Protein AF-A0A7Y8SW47-F1 (afdb_monomer_lite)

Structure (mmCIF, N/CA/C/O backbone):
data_AF-A0A7Y8SW47-F1
#
_entry.id   AF-A0A7Y8SW47-F1
#
loop_
_atom_site.group_PDB
_atom_site.id
_atom_site.type_symbol
_atom_site.label_atom_id
_atom_site.label_alt_id
_atom_site.label_comp_id
_atom_site.label_asym_id
_atom_site.label_entity_id
_atom_site.label_seq_id
_atom_site.pdbx_PDB_ins_code
_atom_site.Cartn_x
_atom_site.Cartn_y
_atom_site.Cartn_z
_atom_site.occupancy
_atom_site.B_iso_or_equiv
_atom_site.auth_seq_id
_atom_site.auth_comp_id
_atom_site.auth_asym_id
_atom_site.auth_atom_id
_atom_site.pdbx_PDB_model_num
ATOM 1 N N . MET A 1 1 ? -45.859 -20.921 -10.568 1.00 36.66 1 MET A N 1
ATOM 2 C CA . MET A 1 1 ? -44.448 -21.063 -10.983 1.00 36.66 1 MET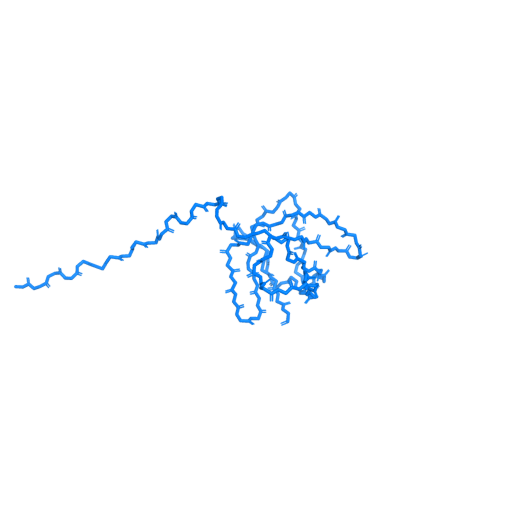 A CA 1
ATOM 3 C C . MET A 1 1 ? -43.686 -19.901 -10.377 1.00 36.66 1 MET A C 1
ATOM 5 O O . MET A 1 1 ? -44.080 -18.767 -10.605 1.00 36.66 1 MET A O 1
ATOM 9 N N . ALA A 1 2 ? -42.722 -20.182 -9.502 1.00 41.56 2 ALA A N 1
ATOM 10 C CA . ALA A 1 2 ? -41.956 -19.165 -8.788 1.00 41.56 2 ALA A CA 1
ATOM 11 C C . ALA A 1 2 ? -40.725 -18.787 -9.619 1.00 41.56 2 ALA A C 1
ATOM 13 O O . ALA A 1 2 ? -39.924 -19.659 -9.946 1.00 41.56 2 ALA A O 1
ATOM 14 N N . GLN A 1 3 ? -40.588 -17.506 -9.960 1.00 38.06 3 GLN A N 1
ATOM 15 C CA . GLN A 1 3 ? -39.370 -16.959 -10.544 1.00 38.06 3 GLN A CA 1
ATOM 16 C C . GLN A 1 3 ? -38.707 -16.085 -9.484 1.00 38.06 3 GLN A C 1
ATOM 18 O O . GLN A 1 3 ? -39.126 -14.965 -9.208 1.00 38.06 3 GLN A O 1
ATOM 23 N N . THR A 1 4 ? -37.710 -16.664 -8.823 1.00 43.78 4 THR A N 1
ATOM 24 C CA . THR A 1 4 ? -36.861 -15.982 -7.852 1.00 43.78 4 THR A CA 1
ATOM 25 C C . THR A 1 4 ? -35.865 -15.125 -8.625 1.00 43.78 4 THR A C 1
ATOM 27 O O . THR A 1 4 ? -34.860 -15.630 -9.124 1.00 43.78 4 THR A O 1
ATOM 30 N N . GLU A 1 5 ? -36.142 -13.830 -8.757 1.00 42.28 5 GLU A N 1
ATOM 31 C CA . GLU A 1 5 ? -35.160 -12.871 -9.257 1.00 42.28 5 GLU A CA 1
ATOM 32 C C . GLU A 1 5 ? -34.102 -12.633 -8.179 1.00 42.28 5 GLU A C 1
ATOM 34 O O . GLU A 1 5 ? -34.355 -12.107 -7.092 1.00 42.28 5 GLU A O 1
ATOM 39 N N . ILE A 1 6 ? -32.890 -13.087 -8.481 1.00 49.84 6 ILE A N 1
ATOM 40 C CA . ILE A 1 6 ? -31.717 -12.941 -7.633 1.00 49.84 6 ILE A CA 1
ATOM 41 C C . ILE A 1 6 ? -31.373 -11.453 -7.611 1.00 49.84 6 ILE A C 1
ATOM 43 O O . ILE A 1 6 ? -30.838 -10.905 -8.574 1.00 49.84 6 ILE A O 1
ATOM 47 N N . LYS A 1 7 ? -31.706 -10.787 -6.504 1.00 42.38 7 LYS A N 1
ATOM 48 C CA . LYS A 1 7 ? -31.398 -9.379 -6.241 1.00 42.38 7 LYS A CA 1
ATOM 49 C C . LYS A 1 7 ? -29.893 -9.228 -5.983 1.00 42.38 7 LYS A C 1
ATOM 51 O O . LYS A 1 7 ? -29.452 -8.977 -4.867 1.00 42.38 7 LYS A O 1
ATOM 56 N N . GLY A 1 8 ? -29.092 -9.406 -7.030 1.00 40.62 8 GLY A N 1
ATOM 57 C CA . GLY A 1 8 ? -27.661 -9.119 -7.068 1.00 40.62 8 GLY A CA 1
ATOM 58 C C . GLY A 1 8 ? -27.423 -7.619 -7.183 1.00 40.62 8 GLY A C 1
ATOM 59 O O . GLY A 1 8 ? -26.817 -7.152 -8.142 1.00 40.62 8 GLY A O 1
ATOM 60 N N . GLY A 1 9 ? -27.936 -6.852 -6.220 1.00 36.12 9 GLY A N 1
ATOM 61 C CA . GLY A 1 9 ? -27.559 -5.460 -6.044 1.00 36.12 9 GLY A CA 1
ATOM 62 C C . GLY A 1 9 ? -26.122 -5.422 -5.551 1.00 36.12 9 GLY A C 1
ATOM 63 O O . GLY A 1 9 ? -25.891 -5.304 -4.350 1.00 36.12 9 GLY A O 1
ATOM 64 N N . ALA A 1 10 ? -25.159 -5.563 -6.465 1.00 45.84 10 ALA A N 1
ATOM 65 C CA . ALA A 1 10 ? -23.793 -5.136 -6.228 1.00 45.84 10 ALA A CA 1
ATOM 66 C C . ALA A 1 10 ? -23.891 -3.651 -5.897 1.00 45.84 10 ALA A C 1
ATOM 68 O O . ALA A 1 10 ? -24.068 -2.811 -6.780 1.00 45.84 10 ALA A O 1
ATOM 69 N N . ALA A 1 11 ? -23.922 -3.360 -4.597 1.00 46.72 11 ALA A N 1
ATOM 70 C CA . ALA A 1 11 ? -24.015 -2.016 -4.092 1.00 46.72 11 ALA A CA 1
ATOM 71 C C . ALA A 1 11 ? -22.950 -1.200 -4.822 1.00 46.72 11 ALA A C 1
ATOM 73 O O . ALA A 1 11 ? -21.757 -1.509 -4.752 1.00 46.72 11 ALA A O 1
ATOM 74 N N . ASN A 1 12 ? -23.398 -0.172 -5.541 1.00 46.44 12 ASN A N 1
ATOM 75 C CA . ASN A 1 12 ? -22.569 0.960 -5.910 1.00 46.44 12 ASN A CA 1
ATOM 76 C C . ASN A 1 12 ? -22.122 1.613 -4.595 1.00 46.44 12 ASN A C 1
ATOM 78 O O . ASN A 1 12 ? -22.641 2.647 -4.184 1.00 46.44 12 ASN A O 1
ATOM 82 N N . VAL A 1 13 ? -21.194 0.964 -3.887 1.00 50.75 13 VAL A N 1
ATOM 83 C CA . VAL A 1 13 ? -20.452 1.560 -2.788 1.00 50.75 13 VAL A CA 1
ATOM 84 C C . VAL A 1 13 ? -19.631 2.631 -3.465 1.00 50.75 13 VAL A C 1
ATOM 86 O O . VAL A 1 13 ? -18.627 2.334 -4.126 1.00 50.75 13 VAL A O 1
ATOM 89 N N . SER A 1 14 ? -20.148 3.857 -3.383 1.00 54.38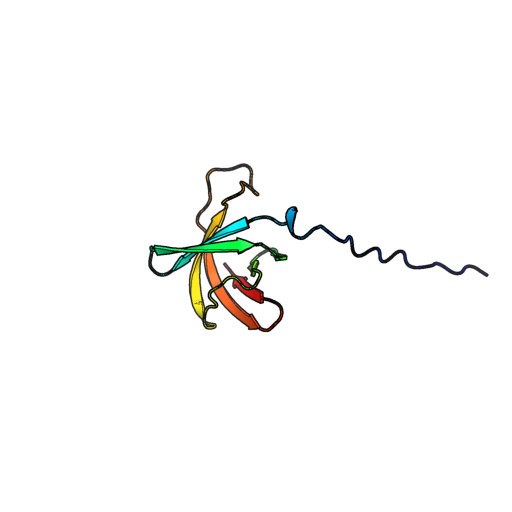 14 SER A N 1
ATOM 90 C CA . SER A 1 14 ? -19.536 5.039 -3.958 1.00 54.38 14 SER A CA 1
ATOM 91 C C . SER A 1 14 ? -18.038 4.993 -3.688 1.00 54.38 14 SER A C 1
ATOM 93 O O . SER A 1 14 ? -17.608 4.765 -2.555 1.00 54.38 14 SER A O 1
ATOM 95 N N . LEU A 1 15 ? -17.226 5.213 -4.722 1.00 56.84 15 LEU A N 1
ATOM 96 C CA . LEU A 1 15 ? -15.770 5.269 -4.585 1.00 56.84 15 LEU A CA 1
ATOM 97 C C . LEU A 1 15 ? -15.342 6.293 -3.518 1.00 56.84 15 LEU A C 1
ATOM 99 O O . LEU A 1 15 ? -14.240 6.191 -3.000 1.00 56.84 15 LEU A O 1
ATOM 103 N N . THR A 1 16 ? -16.197 7.250 -3.151 1.00 60.03 16 THR A N 1
ATOM 104 C CA . THR A 1 16 ? -15.943 8.219 -2.074 1.0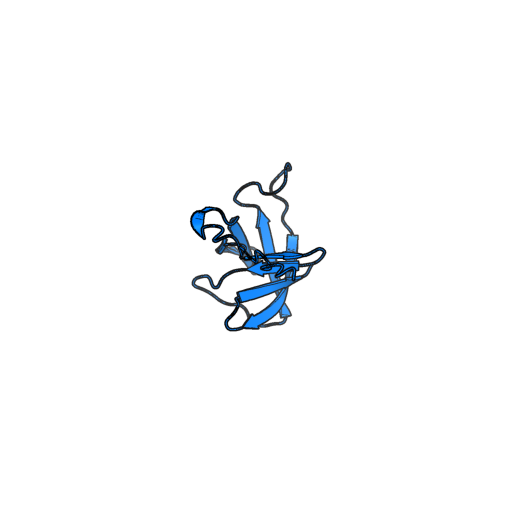0 60.03 16 THR A CA 1
ATOM 105 C C . THR A 1 16 ? -16.068 7.655 -0.657 1.00 60.03 16 THR A C 1
ATOM 107 O O . THR A 1 16 ? -15.540 8.267 0.262 1.00 60.03 16 THR A O 1
ATOM 110 N N . GLN A 1 17 ? -16.717 6.503 -0.466 1.00 70.44 17 GLN A N 1
ATOM 111 C CA . GLN A 1 17 ? -16.881 5.858 0.846 1.00 70.44 17 GLN A CA 1
ATOM 112 C C . GLN A 1 17 ? -15.876 4.733 1.096 1.00 70.44 17 GLN A C 1
ATOM 114 O O . GLN A 1 17 ? -15.894 4.105 2.153 1.00 70.44 17 GLN A O 1
ATOM 119 N N . ARG A 1 18 ? -15.007 4.450 0.120 1.00 79.81 18 ARG A N 1
ATOM 120 C CA . ARG A 1 18 ? -13.986 3.427 0.292 1.00 79.81 18 ARG A CA 1
ATOM 121 C C . ARG A 1 18 ? -12.831 3.959 1.131 1.00 79.81 18 ARG A C 1
ATOM 123 O O . ARG A 1 18 ? -12.406 5.095 0.907 1.00 79.81 18 ARG A O 1
ATOM 130 N N . PRO A 1 19 ? -12.286 3.130 2.027 1.00 86.69 19 PRO A N 1
ATOM 131 C CA . PRO A 1 19 ? -11.247 3.580 2.927 1.00 86.69 19 PRO A CA 1
ATOM 132 C C . PRO A 1 19 ? -9.960 3.968 2.211 1.00 86.69 19 PRO A C 1
ATOM 134 O O . PRO A 1 19 ? -9.689 3.501 1.102 1.00 86.69 19 PRO A O 1
ATOM 137 N N . ILE A 1 20 ? -9.141 4.785 2.865 1.00 89.00 20 ILE A N 1
ATOM 138 C CA . ILE A 1 20 ? -7.848 5.221 2.339 1.00 89.00 20 ILE A CA 1
ATOM 139 C C . ILE A 1 20 ? -6.739 4.768 3.283 1.00 89.00 20 ILE A C 1
ATOM 141 O O . ILE A 1 20 ? -6.831 4.953 4.496 1.00 89.00 20 ILE A O 1
ATOM 145 N N . VAL A 1 21 ? -5.684 4.212 2.697 1.00 90.69 21 VAL A N 1
ATOM 146 C CA . VAL A 1 21 ? -4.433 3.881 3.377 1.00 90.69 21 VAL A CA 1
ATOM 147 C C . VAL A 1 21 ? -3.302 4.741 2.836 1.00 90.69 21 VAL A C 1
ATOM 149 O O . VAL A 1 21 ? -3.307 5.153 1.674 1.00 90.69 21 VAL A O 1
ATOM 152 N N . GLU A 1 22 ? -2.320 5.005 3.677 1.00 92.25 22 GLU A N 1
ATOM 153 C CA . GLU A 1 22 ? -1.046 5.577 3.283 1.00 92.25 22 GLU A CA 1
ATOM 154 C C . GLU A 1 22 ? -0.057 4.447 2.983 1.00 92.25 22 GLU A C 1
ATOM 156 O O . GLU A 1 22 ? 0.054 3.481 3.735 1.00 92.25 22 GLU A O 1
ATOM 161 N N . VAL A 1 23 ? 0.639 4.549 1.853 1.00 92.75 23 VAL A N 1
ATOM 162 C CA . VAL A 1 23 ? 1.620 3.556 1.409 1.00 92.75 23 VAL A CA 1
ATOM 163 C C . VAL A 1 23 ? 3.011 4.155 1.504 1.00 92.75 23 VAL A C 1
ATOM 165 O O . VAL A 1 23 ? 3.286 5.218 0.937 1.00 92.75 23 VAL A O 1
ATOM 168 N N . HIS A 1 24 ? 3.891 3.436 2.189 1.00 94.00 24 HIS A N 1
ATOM 169 C CA . HIS A 1 24 ? 5.301 3.757 2.339 1.00 94.00 24 HIS A CA 1
ATOM 170 C C . HIS A 1 24 ? 6.168 2.712 1.642 1.00 94.00 24 HIS A C 1
ATOM 172 O O . HIS A 1 24 ? 5.867 1.519 1.674 1.00 94.00 24 HIS A O 1
ATOM 178 N N . TYR A 1 25 ? 7.275 3.159 1.060 1.00 93.38 25 TYR A N 1
ATOM 179 C CA . TYR A 1 25 ? 8.306 2.320 0.455 1.00 93.38 25 TYR A CA 1
ATOM 180 C C . TYR A 1 25 ? 9.670 2.811 0.930 1.00 93.38 25 TYR A C 1
ATOM 182 O O . TYR A 1 25 ? 9.938 4.012 0.906 1.00 93.38 25 TYR A O 1
ATOM 190 N N . ALA A 1 26 ? 10.515 1.890 1.399 1.00 91.81 26 ALA A N 1
ATOM 191 C CA . ALA A 1 26 ? 11.842 2.206 1.938 1.00 91.81 26 ALA A CA 1
ATOM 192 C C . ALA A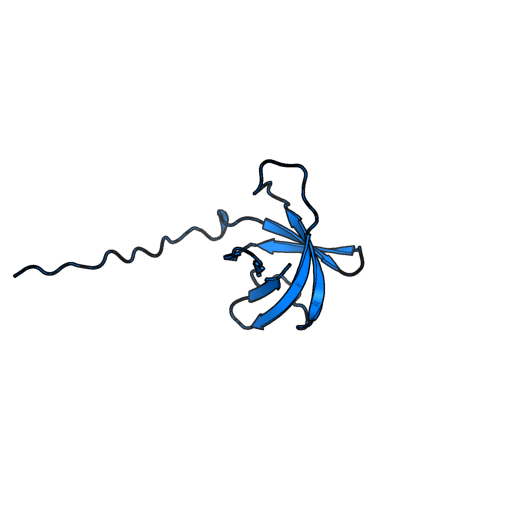 1 26 ? 11.835 3.319 3.016 1.00 91.81 26 ALA A C 1
ATOM 194 O O . ALA A 1 26 ? 12.746 4.135 3.084 1.00 91.81 26 ALA A O 1
ATOM 195 N N . GLY A 1 27 ? 10.787 3.373 3.848 1.00 90.31 27 GLY A N 1
ATOM 196 C CA . GLY A 1 27 ? 10.632 4.378 4.909 1.00 90.31 27 GLY A CA 1
ATOM 197 C C . GLY A 1 27 ? 10.084 5.737 4.453 1.00 90.31 27 GLY A C 1
ATOM 198 O O . GLY A 1 27 ? 9.845 6.599 5.296 1.00 90.31 27 GLY A O 1
ATOM 199 N N . TYR A 1 28 ? 9.838 5.924 3.155 1.00 91.06 28 TYR A N 1
ATOM 200 C CA . TYR A 1 28 ? 9.265 7.148 2.602 1.00 91.06 28 TYR A CA 1
ATOM 201 C C . TYR A 1 28 ? 7.791 6.965 2.268 1.00 91.06 28 TYR A C 1
ATOM 203 O O . TYR A 1 28 ? 7.404 5.975 1.645 1.00 91.06 28 TYR A O 1
ATOM 211 N N . ARG A 1 29 ? 6.975 7.967 2.604 1.00 91.50 29 ARG A N 1
ATOM 212 C CA . ARG A 1 29 ? 5.585 8.048 2.155 1.00 91.50 29 ARG A CA 1
ATOM 213 C C . ARG A 1 29 ? 5.546 8.253 0.641 1.00 91.50 29 ARG A C 1
ATOM 215 O O . ARG A 1 29 ? 6.039 9.260 0.143 1.00 91.50 29 ARG A O 1
ATOM 222 N N . ILE A 1 30 ? 4.898 7.335 -0.071 1.00 91.38 30 ILE A N 1
ATOM 223 C CA . ILE A 1 30 ? 4.772 7.377 -1.536 1.00 91.38 30 ILE A CA 1
ATOM 224 C C . ILE A 1 30 ? 3.409 7.912 -1.966 1.00 91.38 30 ILE A C 1
ATOM 226 O O . ILE A 1 30 ? 3.290 8.547 -3.011 1.00 91.38 30 ILE A O 1
ATOM 230 N N . GLY A 1 31 ? 2.363 7.685 -1.167 1.00 90.56 31 GLY A N 1
ATOM 231 C CA . GLY A 1 31 ? 1.057 8.259 -1.468 1.00 90.56 31 GLY A CA 1
ATOM 232 C C . GLY A 1 31 ? -0.099 7.662 -0.687 1.00 90.56 31 GLY A C 1
ATOM 233 O O . GLY A 1 31 ? 0.072 6.787 0.158 1.00 90.56 31 GLY A O 1
ATOM 234 N N . LEU A 1 32 ? -1.290 8.167 -0.998 1.00 90.75 32 LEU A N 1
ATOM 235 C CA . LEU A 1 32 ? -2.556 7.676 -0.472 1.00 90.75 32 LEU A CA 1
ATOM 236 C C . LEU A 1 32 ? -3.222 6.779 -1.513 1.00 90.75 32 LEU A C 1
ATOM 238 O O . LEU A 1 32 ? -3.362 7.165 -2.673 1.00 90.75 32 LEU A O 1
ATOM 242 N N . TYR A 1 33 ? -3.652 5.601 -1.082 1.00 92.06 33 TYR A N 1
ATOM 243 C CA . TYR A 1 33 ? -4.286 4.603 -1.928 1.00 92.06 33 TYR A CA 1
ATOM 244 C C . TYR A 1 33 ? -5.658 4.271 -1.377 1.00 92.06 33 TYR A C 1
ATOM 246 O O . TYR A 1 33 ? -5.847 4.044 -0.182 1.00 92.06 33 TYR A O 1
ATOM 254 N N . ARG A 1 34 ? -6.638 4.235 -2.274 1.00 91.06 34 ARG A N 1
ATOM 255 C CA . ARG A 1 34 ? -7.996 3.852 -1.921 1.00 91.06 34 ARG A CA 1
ATOM 256 C C . ARG A 1 34 ? -8.109 2.333 -1.911 1.00 91.06 34 ARG A C 1
ATOM 258 O O . ARG A 1 34 ? -7.773 1.674 -2.896 1.00 91.06 34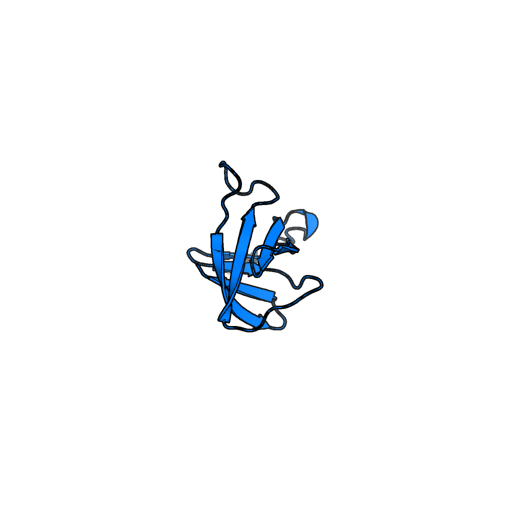 ARG A O 1
ATOM 265 N N . VAL A 1 35 ? -8.599 1.790 -0.808 1.00 90.75 35 VAL A N 1
ATOM 266 C CA . VAL A 1 35 ? -8.807 0.358 -0.620 1.00 90.75 35 VAL A CA 1
ATOM 267 C C . VAL A 1 35 ? -10.006 -0.073 -1.452 1.00 90.75 35 VAL A C 1
ATOM 269 O O . VAL A 1 35 ? -11.111 0.449 -1.308 1.00 90.75 35 VAL A O 1
ATOM 272 N N . ARG A 1 36 ? -9.794 -1.021 -2.361 1.00 91.38 36 ARG A N 1
ATOM 273 C CA . ARG A 1 36 ? -10.866 -1.624 -3.152 1.00 91.38 36 ARG A CA 1
ATOM 274 C C . ARG A 1 36 ? -11.491 -2.814 -2.442 1.00 91.38 36 ARG A C 1
ATOM 276 O O . ARG A 1 36 ? -12.704 -2.957 -2.544 1.00 91.38 36 ARG A O 1
ATOM 283 N N . ASP A 1 37 ? -10.683 -3.624 -1.768 1.00 89.62 37 ASP A N 1
ATOM 284 C CA . ASP A 1 37 ? -11.125 -4.828 -1.064 1.00 89.62 37 ASP A CA 1
ATOM 285 C C . ASP A 1 37 ? -10.161 -5.182 0.081 1.00 89.62 37 ASP A C 1
ATOM 287 O O . ASP A 1 37 ? -8.972 -4.853 0.010 1.00 89.62 37 ASP A O 1
ATOM 291 N N . VAL A 1 38 ? -10.661 -5.852 1.121 1.00 87.81 38 VAL A N 1
ATOM 292 C CA . VAL A 1 38 ? -9.885 -6.307 2.286 1.00 87.81 38 VAL A CA 1
ATOM 293 C C . VAL A 1 38 ? -10.199 -7.774 2.553 1.00 87.81 38 VAL A C 1
ATOM 295 O O . VAL A 1 38 ? -11.326 -8.140 2.870 1.00 87.81 38 VAL A O 1
ATOM 298 N N . GLY A 1 39 ? -9.173 -8.614 2.470 1.00 86.69 39 GLY A N 1
ATOM 299 C CA . GLY A 1 39 ? -9.223 -10.017 2.852 1.00 86.69 39 GLY A CA 1
ATOM 300 C C . GLY A 1 39 ? -8.556 -10.278 4.205 1.00 86.69 39 GLY A C 1
ATOM 301 O O . GLY A 1 39 ? -7.963 -9.404 4.831 1.00 86.69 39 GLY A O 1
ATOM 302 N N . ARG A 1 40 ? -8.590 -11.540 4.646 1.00 85.38 40 ARG A N 1
ATOM 303 C CA . ARG A 1 40 ? -8.015 -11.975 5.935 1.00 85.38 40 ARG A CA 1
ATOM 304 C C . ARG A 1 40 ? -6.495 -11.767 6.050 1.00 85.38 40 ARG A C 1
ATOM 306 O O . ARG A 1 40 ? -5.986 -11.617 7.158 1.00 85.38 40 ARG A O 1
ATOM 313 N N . ARG A 1 41 ? -5.773 -11.827 4.927 1.00 88.62 41 ARG A N 1
ATOM 314 C CA . ARG A 1 41 ? -4.300 -11.730 4.843 1.00 88.62 41 ARG A CA 1
ATOM 315 C C . ARG A 1 41 ? -3.811 -10.800 3.732 1.00 88.62 41 ARG A C 1
ATOM 317 O O . ARG A 1 41 ? -2.703 -10.951 3.232 1.00 88.62 41 ARG A O 1
ATOM 324 N N . GLY A 1 42 ? -4.661 -9.892 3.276 1.00 91.69 42 GLY A N 1
ATOM 325 C CA . GLY A 1 42 ? -4.292 -8.999 2.193 1.00 91.69 42 GLY A CA 1
ATOM 326 C C . GLY A 1 42 ? -5.339 -7.945 1.911 1.00 91.69 42 GLY A C 1
ATOM 327 O O . GLY A 1 42 ? -6.451 -7.987 2.433 1.00 91.69 42 GLY A O 1
ATOM 328 N N . MET A 1 43 ? -4.977 -7.001 1.059 1.00 92.81 43 MET A N 1
ATOM 329 C CA . MET A 1 43 ? -5.889 -5.979 0.567 1.00 92.81 43 MET A CA 1
ATOM 330 C C . MET A 1 43 ? -5.614 -5.690 -0.901 1.00 92.81 43 MET A C 1
ATOM 332 O O . MET A 1 43 ? -4.484 -5.820 -1.378 1.00 92.81 43 MET A O 1
ATOM 336 N N . LEU A 1 44 ? -6.663 -5.287 -1.609 1.00 93.94 44 LEU A N 1
ATOM 337 C CA . LEU A 1 44 ? -6.571 -4.777 -2.965 1.00 93.94 44 LEU A CA 1
ATOM 338 C C . LEU A 1 44 ? -6.607 -3.256 -2.911 1.00 93.94 44 LEU A C 1
ATOM 340 O O . LEU A 1 44 ? -7.603 -2.664 -2.495 1.00 93.94 44 LEU A O 1
ATOM 344 N N . LEU A 1 45 ? -5.536 -2.625 -3.366 1.00 93.12 45 LEU A N 1
ATOM 345 C CA . LEU A 1 45 ? -5.449 -1.183 -3.530 1.00 93.12 45 LEU A CA 1
ATOM 346 C C . LEU A 1 45 ? -5.854 -0.809 -4.953 1.00 93.12 45 LEU A C 1
ATOM 348 O O . LEU A 1 45 ? -5.523 -1.505 -5.915 1.00 93.12 45 LEU A O 1
ATOM 352 N N . GLY A 1 46 ? -6.569 0.303 -5.104 1.00 91.50 46 GLY A N 1
ATOM 353 C CA . GLY A 1 46 ? -6.757 0.915 -6.415 1.00 91.50 46 GLY A CA 1
ATOM 354 C C . GLY A 1 46 ? -5.422 1.362 -7.009 1.00 91.50 46 GLY A C 1
ATOM 355 O O . GLY A 1 46 ? -4.449 1.554 -6.284 1.00 91.50 46 GLY A O 1
ATOM 356 N N . HIS A 1 47 ? -5.383 1.554 -8.327 1.00 80.38 47 HIS A N 1
ATOM 357 C CA . HIS A 1 47 ? -4.238 2.210 -8.952 1.00 80.38 47 HIS A CA 1
ATOM 358 C C . HIS A 1 47 ? -4.162 3.648 -8.435 1.00 80.38 47 HIS A C 1
ATOM 360 O O . HIS A 1 47 ? -5.098 4.428 -8.616 1.00 80.38 47 HIS A O 1
ATOM 366 N N . GLY A 1 48 ? -3.079 3.964 -7.725 1.00 72.69 48 GLY A N 1
ATOM 367 C CA . GLY A 1 48 ? -2.691 5.343 -7.457 1.00 72.69 48 GLY A CA 1
ATOM 368 C C . GLY A 1 48 ? -1.998 5.944 -8.682 1.00 72.69 48 GLY A C 1
ATOM 369 O O . GLY A 1 48 ? -2.069 5.403 -9.783 1.00 72.69 48 GLY A O 1
ATOM 370 N N . GLY A 1 49 ? -1.264 7.039 -8.482 1.00 75.00 49 GLY A N 1
ATOM 371 C CA . GLY A 1 49 ? -0.374 7.577 -9.521 1.00 75.00 49 GLY A CA 1
ATOM 372 C C . GLY A 1 49 ? 0.886 6.731 -9.752 1.00 75.00 49 GLY A C 1
ATOM 373 O O . GLY A 1 49 ? 1.578 6.923 -10.745 1.00 75.00 49 GLY A O 1
ATOM 374 N N . ILE A 1 50 ? 1.191 5.806 -8.837 1.00 83.81 50 ILE A N 1
ATOM 375 C CA . ILE A 1 50 ? 2.378 4.948 -8.864 1.00 83.81 50 ILE A CA 1
ATOM 376 C C . ILE A 1 50 ? 1.923 3.500 -8.664 1.00 83.81 50 ILE A C 1
ATOM 378 O O . ILE A 1 50 ? 0.950 3.226 -7.963 1.00 83.81 50 ILE A O 1
ATOM 382 N N . SER A 1 51 ? 2.608 2.570 -9.322 1.00 87.00 51 SER A N 1
ATOM 383 C CA . SER A 1 51 ? 2.395 1.131 -9.163 1.00 87.00 51 SER A CA 1
ATOM 384 C C . SER A 1 51 ? 3.710 0.446 -8.808 1.00 87.00 51 SER A C 1
ATOM 386 O O . SER A 1 51 ? 4.781 0.957 -9.132 1.00 87.00 51 SER A O 1
ATOM 388 N N . PHE A 1 52 ? 3.635 -0.702 -8.137 1.00 91.31 52 PHE A N 1
ATOM 389 C CA . PHE A 1 52 ? 4.807 -1.393 -7.599 1.00 91.31 52 PHE A CA 1
ATOM 390 C C . PHE A 1 52 ? 4.992 -2.772 -8.250 1.00 91.31 52 PHE A C 1
ATOM 392 O O . PHE A 1 52 ? 3.998 -3.460 -8.506 1.00 91.31 52 PHE A O 1
ATOM 399 N N . PRO A 1 53 ? 6.235 -3.202 -8.525 1.00 94.00 53 PRO A N 1
ATOM 400 C CA . PRO A 1 53 ? 6.514 -4.564 -8.968 1.00 94.00 53 PRO A CA 1
ATOM 401 C C . PRO A 1 53 ? 6.018 -5.624 -7.977 1.00 94.00 53 PRO A C 1
ATOM 403 O O . PRO A 1 53 ? 5.962 -5.403 -6.767 1.00 94.00 53 PRO A O 1
ATOM 406 N N . VAL A 1 54 ? 5.705 -6.817 -8.489 1.00 96.00 54 VAL A N 1
ATOM 407 C CA . VAL A 1 54 ? 5.458 -7.982 -7.630 1.00 96.00 54 VAL A CA 1
ATOM 408 C C . VAL A 1 54 ? 6.720 -8.287 -6.826 1.00 96.00 54 VAL A C 1
ATOM 410 O O . VAL A 1 54 ? 7.832 -8.267 -7.348 1.00 96.00 54 VAL A O 1
ATOM 413 N N . GLY A 1 55 ? 6.540 -8.564 -5.540 1.00 95.88 55 GLY A N 1
ATOM 414 C CA . GLY A 1 55 ? 7.612 -8.836 -4.597 1.00 95.88 55 GLY A CA 1
ATOM 415 C C . GLY A 1 55 ? 8.115 -7.608 -3.841 1.00 95.88 55 GLY A C 1
ATOM 416 O O . GLY A 1 55 ? 8.843 -7.809 -2.871 1.00 95.88 55 GLY A O 1
ATOM 417 N N . THR A 1 56 ? 7.717 -6.387 -4.217 1.00 96.56 56 THR A N 1
ATOM 418 C CA . THR A 1 56 ? 8.070 -5.162 -3.486 1.00 96.56 56 THR A CA 1
ATOM 419 C C . THR A 1 56 ? 7.493 -5.182 -2.072 1.00 96.56 56 THR A C 1
ATOM 421 O O . THR A 1 56 ? 6.315 -5.486 -1.878 1.00 96.56 56 THR A O 1
ATOM 424 N N . GLU A 1 57 ? 8.326 -4.842 -1.090 1.00 96.88 57 GLU A N 1
ATOM 425 C CA . GLU A 1 57 ? 7.911 -4.641 0.297 1.00 96.88 57 GLU A CA 1
ATOM 426 C C . GLU A 1 57 ? 7.421 -3.210 0.500 1.00 96.88 57 GLU A C 1
ATOM 428 O O . GLU A 1 57 ? 8.082 -2.242 0.122 1.00 96.88 57 GLU A O 1
ATOM 433 N N . LEU A 1 58 ? 6.245 -3.088 1.098 1.00 95.06 58 LEU A N 1
ATOM 434 C CA . LEU A 1 58 ? 5.562 -1.838 1.386 1.00 95.06 58 LEU A CA 1
ATOM 435 C C . LEU A 1 58 ? 5.171 -1.816 2.859 1.00 95.06 58 LEU A C 1
ATOM 437 O O . LEU A 1 58 ? 4.991 -2.857 3.488 1.00 95.06 58 LEU A O 1
ATOM 441 N N . VAL A 1 59 ? 4.977 -0.623 3.403 1.00 94.94 59 VAL A N 1
ATOM 442 C CA . VAL A 1 59 ? 4.323 -0.448 4.699 1.00 94.94 59 VAL A CA 1
ATOM 443 C C . VAL A 1 59 ? 3.011 0.282 4.473 1.00 94.94 59 VAL A C 1
ATOM 445 O O . VAL A 1 59 ? 2.983 1.365 3.891 1.00 94.94 59 VAL A O 1
ATOM 448 N N . ILE A 1 60 ? 1.923 -0.340 4.912 1.00 92.00 60 ILE A N 1
ATOM 449 C CA . ILE A 1 60 ? 0.570 0.191 4.808 1.00 92.00 60 ILE A CA 1
ATOM 450 C C . ILE A 1 60 ? 0.181 0.787 6.156 1.00 92.00 60 ILE A C 1
ATOM 452 O O . ILE A 1 60 ? 0.225 0.100 7.173 1.00 92.00 60 ILE A O 1
ATOM 456 N N . GLU A 1 61 ? -0.204 2.054 6.168 1.00 90.25 61 GLU A N 1
ATOM 457 C CA . GLU A 1 61 ? -0.679 2.763 7.352 1.00 90.25 61 GLU A CA 1
ATOM 458 C C . GLU A 1 61 ? -2.144 3.167 7.159 1.00 90.25 61 GLU A C 1
ATOM 460 O O . GLU A 1 61 ? -2.540 3.683 6.114 1.00 90.25 61 GLU A O 1
ATOM 465 N N . ASP A 1 62 ? -2.979 2.896 8.158 1.00 85.00 62 ASP A N 1
ATOM 466 C CA . ASP A 1 62 ? -4.399 3.243 8.120 1.00 85.00 62 ASP A CA 1
ATOM 467 C C . ASP A 1 62 ? -4.592 4.759 8.294 1.00 85.00 62 ASP A C 1
ATOM 469 O O . ASP A 1 62 ? -4.433 5.296 9.390 1.00 85.00 62 ASP A O 1
ATOM 473 N N . PHE A 1 63 ? -4.926 5.451 7.201 1.00 82.38 63 PHE A N 1
ATOM 474 C CA . PHE A 1 63 ? -5.025 6.913 7.165 1.00 82.38 63 PHE A CA 1
ATOM 475 C C . PHE A 1 63 ? -6.402 7.425 7.616 1.00 82.38 63 PHE A C 1
ATOM 477 O O . PHE A 1 63 ? -6.503 8.500 8.205 1.00 82.38 63 PHE A O 1
ATOM 484 N N . GLN A 1 64 ? -7.475 6.667 7.364 1.00 76.62 64 GLN A N 1
ATOM 485 C CA . GLN A 1 64 ? -8.850 7.068 7.700 1.00 76.62 64 GLN A CA 1
ATOM 486 C C . GLN A 1 64 ? -9.422 6.379 8.948 1.00 76.62 64 GLN A C 1
ATOM 488 O O . GLN A 1 64 ? -10.616 6.518 9.207 1.00 76.62 64 GLN A O 1
ATOM 493 N N . LYS A 1 65 ? -8.587 5.704 9.752 1.00 64.31 65 LYS A N 1
ATOM 494 C CA . LYS A 1 65 ? -9.000 4.995 10.979 1.00 64.31 65 LYS A CA 1
ATOM 495 C C . LYS A 1 65 ? -10.101 3.961 10.706 1.00 64.31 65 LYS A C 1
ATOM 497 O O . LYS A 1 65 ? -11.146 3.954 11.355 1.00 64.31 65 LYS A O 1
ATOM 502 N N . LEU A 1 66 ? -9.854 3.084 9.738 1.00 60.81 66 LEU A N 1
ATOM 503 C CA . LEU A 1 66 ? -10.645 1.875 9.498 1.00 60.81 66 LEU A CA 1
ATOM 504 C C . LEU A 1 66 ? -10.743 0.962 10.714 1.00 60.81 66 LEU A C 1
ATOM 506 O O . LEU A 1 66 ? -11.771 0.318 10.916 1.00 60.81 66 LEU A O 1
ATOM 510 N N . ALA A 1 67 ? -9.669 0.873 11.495 1.00 57.56 67 ALA A N 1
ATOM 511 C CA . ALA A 1 67 ? -9.648 0.117 12.734 1.00 57.56 67 ALA A CA 1
ATOM 512 C C . ALA A 1 67 ? -9.684 1.067 13.937 1.00 57.56 67 ALA A C 1
ATOM 514 O O . ALA A 1 67 ? -8.970 2.068 13.985 1.00 57.56 67 ALA A O 1
ATOM 515 N N . ALA A 1 68 ? -10.488 0.726 14.948 1.00 47.31 68 ALA A N 1
ATOM 516 C CA . ALA A 1 68 ? -10.446 1.384 16.249 1.00 47.31 68 ALA A CA 1
ATOM 517 C C . ALA A 1 68 ? -9.114 1.038 16.944 1.00 47.31 68 ALA A C 1
ATOM 519 O O . ALA A 1 68 ? -9.002 0.047 17.661 1.00 47.31 68 ALA A O 1
ATOM 520 N N . GLY A 1 69 ? -8.073 1.820 16.665 1.00 52.56 69 GLY A N 1
ATOM 521 C CA . GLY A 1 69 ? -6.733 1.646 17.217 1.00 52.56 69 GLY A CA 1
ATOM 522 C C . GLY A 1 69 ? -5.741 2.659 16.637 1.00 52.56 69 GLY A C 1
ATOM 523 O O . GLY A 1 69 ? -6.037 3.296 15.625 1.00 52.56 69 GLY A O 1
ATOM 524 N N . PRO A 1 70 ? -4.575 2.861 17.277 1.00 51.84 70 PRO A N 1
ATOM 525 C CA . PRO A 1 70 ? -3.533 3.732 16.738 1.00 51.84 70 PRO A CA 1
ATOM 526 C C . PRO A 1 70 ? -3.104 3.226 15.355 1.00 51.84 70 PRO A C 1
ATOM 528 O O . PRO A 1 70 ? -2.966 2.016 15.177 1.00 51.84 70 PRO A O 1
ATOM 531 N N . GLY A 1 71 ? -2.926 4.151 14.401 1.00 61.28 71 GLY A N 1
ATOM 532 C CA . GLY A 1 71 ? -2.615 3.897 12.988 1.00 61.28 71 GLY A CA 1
ATOM 533 C C . GLY A 1 71 ? -1.548 2.822 12.814 1.00 61.28 71 GLY A C 1
ATOM 534 O O . GLY A 1 71 ? -0.348 3.074 12.927 1.00 61.28 71 GLY A O 1
ATOM 535 N N . LYS A 1 72 ? -1.998 1.581 12.611 1.00 76.19 72 LYS A N 1
ATOM 536 C CA . LYS A 1 72 ? -1.118 0.420 12.623 1.00 76.19 72 LYS A CA 1
ATOM 537 C C . LYS A 1 72 ? -0.384 0.369 11.294 1.00 76.19 72 LYS A C 1
ATOM 539 O O . LYS A 1 72 ? -1.004 0.184 10.251 1.00 76.19 72 LYS A O 1
ATOM 544 N N . ARG A 1 73 ? 0.940 0.496 11.350 1.00 86.94 73 ARG A N 1
ATOM 545 C CA . ARG A 1 73 ? 1.824 0.213 10.221 1.00 86.94 73 ARG A CA 1
ATOM 546 C C . ARG A 1 73 ? 1.907 -1.293 10.019 1.00 86.94 73 ARG A C 1
ATOM 548 O O . ARG A 1 73 ? 2.321 -2.025 10.918 1.00 86.94 73 ARG A O 1
ATOM 555 N N . LEU A 1 74 ? 1.485 -1.750 8.850 1.00 89.00 74 LEU A N 1
ATOM 556 C CA . LEU A 1 74 ? 1.486 -3.149 8.453 1.00 89.00 74 LEU A CA 1
ATOM 557 C C . LEU A 1 74 ? 2.507 -3.344 7.329 1.00 89.00 74 LEU A C 1
ATOM 559 O O . LEU A 1 74 ? 2.284 -2.827 6.232 1.00 89.00 74 LEU A O 1
ATOM 563 N N . PRO A 1 75 ? 3.618 -4.063 7.569 1.00 93.56 75 PRO A N 1
ATOM 564 C CA . PRO A 1 75 ? 4.470 -4.501 6.477 1.00 93.56 75 PRO A CA 1
ATOM 565 C C . PRO A 1 75 ? 3.672 -5.462 5.592 1.00 93.56 75 PRO A C 1
ATOM 567 O O . PRO A 1 75 ? 2.985 -6.356 6.085 1.00 93.56 75 PRO A O 1
ATOM 570 N N . ALA A 1 76 ? 3.734 -5.246 4.287 1.00 94.81 76 ALA A N 1
ATOM 571 C CA . ALA A 1 76 ? 3.034 -6.039 3.296 1.00 94.81 76 ALA A CA 1
ATOM 572 C C . ALA A 1 76 ? 3.901 -6.203 2.049 1.00 94.81 76 ALA A C 1
ATOM 574 O O . ALA A 1 76 ? 4.765 -5.379 1.751 1.00 94.81 76 ALA A O 1
ATOM 575 N N . ARG A 1 77 ? 3.647 -7.260 1.285 1.00 97.38 77 ARG A N 1
ATOM 576 C CA . ARG A 1 77 ? 4.344 -7.544 0.034 1.00 97.38 77 ARG A CA 1
ATOM 577 C C . ARG A 1 77 ? 3.377 -7.496 -1.131 1.00 97.38 77 ARG A C 1
ATOM 579 O O . ARG A 1 77 ? 2.272 -8.027 -1.039 1.00 97.38 77 ARG A O 1
ATOM 586 N N . VAL A 1 78 ? 3.793 -6.884 -2.235 1.00 96.50 78 VAL A N 1
ATOM 587 C CA . VAL A 1 78 ? 3.010 -6.881 -3.474 1.00 96.50 78 VAL A CA 1
ATOM 588 C C . VAL A 1 78 ? 2.990 -8.294 -4.044 1.00 96.50 78 VAL A C 1
ATOM 590 O O . VAL A 1 78 ? 4.038 -8.855 -4.354 1.00 96.50 78 VAL A O 1
A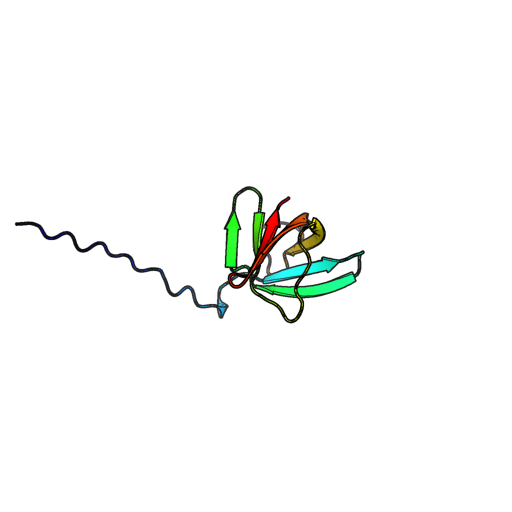TOM 593 N N . VAL A 1 79 ? 1.802 -8.866 -4.200 1.00 97.19 79 VAL A N 1
ATOM 594 C CA . VAL A 1 79 ? 1.611 -10.213 -4.769 1.00 97.19 79 VAL A CA 1
ATOM 595 C C . VAL A 1 79 ? 0.973 -10.179 -6.150 1.00 97.19 79 VAL A C 1
ATOM 597 O O . VAL A 1 79 ? 1.076 -11.146 -6.899 1.00 97.19 79 VAL A O 1
ATOM 600 N N . ARG A 1 80 ? 0.325 -9.066 -6.509 1.00 95.69 80 ARG A N 1
ATOM 601 C CA . ARG A 1 80 ? -0.254 -8.860 -7.837 1.00 95.69 80 ARG A CA 1
ATOM 602 C C . ARG A 1 80 ? -0.316 -7.376 -8.167 1.00 95.69 80 ARG A C 1
ATOM 604 O O . ARG A 1 80 ? -0.588 -6.564 -7.287 1.00 95.69 80 ARG A O 1
ATOM 611 N N . ASN A 1 81 ? -0.095 -7.048 -9.430 1.00 94.44 81 ASN A N 1
ATOM 612 C CA . ASN A 1 81 ? -0.262 -5.710 -9.977 1.00 94.44 81 ASN A CA 1
ATOM 613 C C . ASN A 1 81 ? -0.813 -5.851 -11.405 1.00 94.44 81 ASN A C 1
ATOM 615 O O . ASN A 1 81 ? -0.097 -6.305 -12.296 1.00 94.44 81 ASN A O 1
ATOM 619 N N . ASP A 1 82 ? -2.104 -5.575 -11.584 1.00 91.94 82 ASP A N 1
ATOM 620 C CA . ASP A 1 82 ? -2.848 -5.776 -12.836 1.00 91.94 82 ASP A CA 1
ATOM 621 C C . ASP A 1 82 ? -3.960 -4.725 -12.997 1.00 91.94 82 ASP A C 1
ATOM 623 O O . ASP A 1 82 ? -4.140 -3.876 -12.139 1.00 91.94 82 ASP A O 1
ATOM 627 N N . LEU A 1 83 ? -4.781 -4.791 -14.049 1.00 89.94 83 LEU A N 1
ATOM 628 C CA . LEU A 1 83 ? -5.858 -3.812 -14.295 1.00 89.94 83 LEU A CA 1
ATOM 629 C C . LEU A 1 83 ? -6.865 -3.638 -13.133 1.00 89.94 83 LEU A C 1
ATOM 631 O O . LEU A 1 83 ? -7.598 -2.646 -13.087 1.00 89.94 83 LEU A O 1
ATOM 635 N N . GLN A 1 84 ? -6.939 -4.576 -12.187 1.00 89.44 84 GLN A N 1
ATOM 636 C CA . GLN A 1 84 ? -7.801 -4.478 -11.011 1.00 89.44 84 GLN A CA 1
ATOM 637 C C . GLN A 1 84 ? -7.165 -3.691 -9.861 1.00 89.44 84 GLN A C 1
ATOM 639 O O . GLN A 1 84 ? -7.898 -3.174 -9.011 1.00 89.44 84 GLN A O 1
ATOM 644 N N . GLY A 1 85 ? -5.843 -3.562 -9.793 1.00 93.06 85 GLY A N 1
ATOM 645 C CA . GLY A 1 85 ? -5.197 -2.956 -8.633 1.00 93.06 85 GLY A CA 1
ATOM 646 C C . GLY A 1 85 ? -3.848 -3.546 -8.272 1.00 93.06 85 GLY A C 1
ATOM 647 O O . GLY A 1 85 ? -3.300 -4.406 -8.958 1.00 93.06 85 GLY A O 1
ATOM 648 N N . ILE A 1 86 ? -3.364 -3.090 -7.124 1.00 95.50 86 ILE A N 1
ATOM 649 C CA . ILE A 1 86 ? -2.175 -3.615 -6.464 1.00 95.50 86 ILE A CA 1
ATOM 650 C C . ILE A 1 86 ? -2.669 -4.458 -5.294 1.00 95.50 86 ILE A C 1
ATOM 652 O O . ILE A 1 86 ? -3.218 -3.929 -4.327 1.00 95.50 86 ILE A O 1
ATOM 656 N N . ALA A 1 87 ? -2.524 -5.774 -5.394 1.00 95.31 87 ALA A N 1
ATOM 657 C CA . ALA A 1 87 ? -2.820 -6.670 -4.288 1.00 95.31 87 ALA A CA 1
ATOM 658 C C . ALA A 1 87 ? -1.576 -6.812 -3.415 1.00 95.31 87 ALA A C 1
ATOM 660 O O . ALA A 1 87 ? -0.495 -7.153 -3.907 1.00 95.31 87 ALA A O 1
ATOM 661 N N . VAL A 1 88 ? -1.748 -6.589 -2.117 1.00 95.38 88 VAL A N 1
ATOM 662 C CA . VAL A 1 88 ? -0.701 -6.784 -1.113 1.00 95.38 88 VAL A CA 1
ATOM 663 C C . VAL A 1 88 ? -1.138 -7.819 -0.087 1.00 95.38 88 VAL A C 1
ATOM 665 O O . VAL A 1 88 ? -2.329 -7.941 0.205 1.00 95.38 88 VAL A O 1
ATOM 668 N N . SER A 1 89 ? -0.180 -8.552 0.470 1.00 95.88 89 SER A N 1
ATOM 669 C CA . SER A 1 89 ? -0.404 -9.524 1.544 1.00 95.88 89 SER A CA 1
ATOM 670 C C . SER A 1 89 ? 0.557 -9.308 2.706 1.00 95.88 89 SER A C 1
ATOM 672 O O . SER A 1 89 ? 1.692 -8.892 2.475 1.00 95.88 89 SER A O 1
ATOM 674 N N . TRP A 1 90 ? 0.119 -9.632 3.919 1.00 92.25 90 TRP A N 1
ATOM 675 C CA . TRP A 1 90 ? 0.921 -9.597 5.148 1.00 92.25 90 TRP A CA 1
ATOM 676 C C . TRP A 1 90 ? 1.069 -10.988 5.766 1.00 92.25 90 TRP A C 1
ATOM 678 O O . TRP A 1 90 ? 0.151 -11.830 5.589 1.00 92.25 90 TRP A O 1
#

pLDDT: mean 79.63, std 19.1, range [36.12, 97.38]

Radius of gyration: 15.72 Å; chains: 1; bounding box: 56×29×32 Å

Foldseek 3Di:
DDDDDDPPCPDCPDLVNFFKKFKAAPNHTPDIWGWPADDPFKTFTADDVDDDDFFGWIWIWRPPCPDPDHGDTDIWTFHDDDPRGTMIGD

Secondary structure (DSSP, 8-state):
--------------GGGS-EEEEEETTEEEEEEEEEEEETTEEEEPP-S----TT-EEEEEESS--SSSS--EEEEEEEEEETTEEEEE-

Sequence (90 aa):
MAQTEIKGGAANVSLTQRPIVEVHYAGYRIGLYRVRDVGRRGMLLGHGGISFPVGTELVIEDFQKLAAGPGKRLPARVVRNDLQGIAVSW